Protein AF-A0A2H3BFW3-F1 (afdb_monomer)

Secondary structure (DSSP, 8-state):
----HHIIIII--S-HHHHHHHHHHHHHHHHH-GGGHHHHHSS--HHHHHHHHHT-GGGHHHHHHHHHHHHHHHHTS------

Structure (mmCIF, N/CA/C/O backbone):
data_AF-A0A2H3BFW3-F1
#
_entry.id   AF-A0A2H3BFW3-F1
#
loop_
_atom_site.group_PDB
_atom_site.id
_atom_site.type_symbol
_atom_site.label_atom_id
_atom_site.label_alt_id
_atom_site.label_comp_id
_atom_site.label_asym_id
_atom_site.label_entity_id
_atom_site.label_seq_id
_atom_site.pdbx_PDB_ins_code
_atom_site.Cartn_x
_atom_site.Cartn_y
_atom_site.Cartn_z
_atom_site.occupancy
_atom_site.B_iso_or_equiv
_atom_site.auth_seq_id
_atom_site.auth_comp_id
_atom_site.auth_asym_id
_atom_site.auth_atom_id
_atom_site.pdbx_PDB_model_num
ATOM 1 N N . MET A 1 1 ? 16.756 8.345 -9.857 1.00 51.44 1 MET A N 1
ATOM 2 C CA . MET A 1 1 ? 16.396 7.830 -8.521 1.00 51.44 1 MET A CA 1
ATOM 3 C C . MET A 1 1 ? 16.236 6.333 -8.678 1.00 51.44 1 MET A C 1
ATOM 5 O O . MET A 1 1 ? 15.568 5.940 -9.623 1.00 51.44 1 MET A O 1
ATOM 9 N N . VAL A 1 2 ? 16.907 5.522 -7.864 1.00 54.75 2 VAL A N 1
ATOM 10 C CA . VAL A 1 2 ? 16.624 4.080 -7.825 1.00 54.75 2 VAL A CA 1
ATOM 11 C C . VAL A 1 2 ? 15.272 3.942 -7.128 1.00 54.75 2 VAL A C 1
ATOM 13 O O . VAL A 1 2 ? 15.116 4.492 -6.041 1.00 54.75 2 VAL A O 1
ATOM 16 N N . GLU A 1 3 ? 14.284 3.318 -7.770 1.00 59.88 3 GLU A N 1
ATOM 17 C CA . GLU A 1 3 ? 13.047 2.947 -7.076 1.00 59.88 3 GLU A CA 1
ATOM 18 C C . GLU A 1 3 ? 13.396 1.817 -6.106 1.00 59.88 3 GLU A C 1
ATOM 20 O O . GLU A 1 3 ? 13.720 0.710 -6.531 1.00 59.88 3 GLU A O 1
ATOM 25 N N . ASP A 1 4 ? 13.408 2.117 -4.809 1.00 72.00 4 ASP A N 1
ATOM 26 C CA . ASP A 1 4 ? 13.452 1.088 -3.777 1.00 72.00 4 ASP A CA 1
ATOM 27 C C . ASP A 1 4 ? 12.044 0.524 -3.530 1.00 72.00 4 ASP A C 1
ATOM 29 O O . ASP A 1 4 ? 11.034 1.100 -3.942 1.00 72.00 4 ASP A O 1
ATOM 33 N N . GLU A 1 5 ? 11.962 -0.638 -2.883 1.00 71.38 5 GLU A N 1
ATOM 34 C CA . GLU A 1 5 ? 10.695 -1.345 -2.649 1.00 71.38 5 GLU A CA 1
ATOM 35 C C . GLU A 1 5 ? 9.641 -0.465 -1.932 1.00 71.38 5 GLU A C 1
ATOM 37 O O . GLU A 1 5 ? 8.480 -0.477 -2.349 1.00 71.38 5 GLU A O 1
ATOM 42 N N . PRO A 1 6 ? 9.990 0.368 -0.924 1.00 78.69 6 PRO A N 1
ATOM 43 C CA . PRO A 1 6 ? 9.046 1.311 -0.322 1.00 78.69 6 PRO A CA 1
ATOM 44 C C . PRO A 1 6 ? 8.554 2.389 -1.295 1.00 78.69 6 PRO A C 1
ATOM 46 O O . PRO A 1 6 ? 7.358 2.695 -1.288 1.00 78.69 6 PRO A O 1
ATOM 49 N N . HIS A 1 7 ? 9.421 2.943 -2.155 1.00 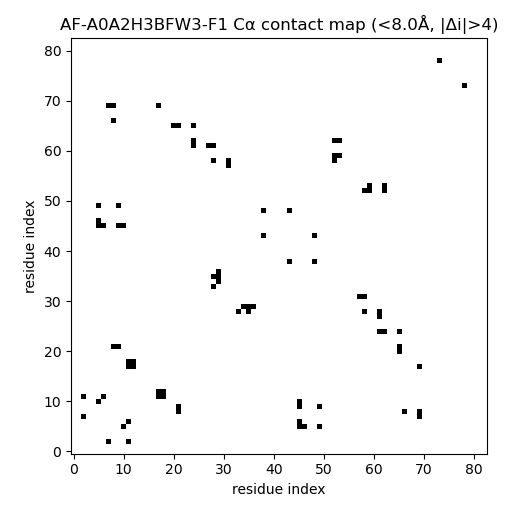78.50 7 HIS A N 1
ATOM 50 C CA . HIS A 1 7 ? 8.975 3.860 -3.208 1.00 78.50 7 HIS A CA 1
ATOM 51 C C . HIS A 1 7 ? 8.041 3.166 -4.188 1.00 78.50 7 HIS A C 1
ATOM 53 O O . HIS A 1 7 ? 6.984 3.715 -4.489 1.00 78.50 7 HIS A O 1
ATOM 59 N N . ALA A 1 8 ? 8.395 1.972 -4.660 1.00 76.38 8 ALA A N 1
ATOM 60 C CA . ALA A 1 8 ? 7.584 1.194 -5.591 1.00 76.38 8 ALA A CA 1
ATOM 61 C C . ALA A 1 8 ? 6.164 0.949 -5.049 1.00 76.38 8 ALA A C 1
ATOM 63 O O . ALA A 1 8 ? 5.174 1.111 -5.767 1.00 76.38 8 ALA A O 1
ATOM 64 N N . LEU A 1 9 ? 6.061 0.613 -3.761 1.00 80.56 9 LEU A N 1
ATOM 65 C CA . LEU A 1 9 ? 4.797 0.286 -3.103 1.00 80.56 9 LEU A CA 1
ATOM 66 C C . LEU A 1 9 ? 3.973 1.522 -2.722 1.00 80.56 9 LEU A C 1
ATOM 68 O O . LEU A 1 9 ? 2.761 1.547 -2.938 1.00 80.56 9 LEU A O 1
ATOM 72 N N . LEU A 1 10 ? 4.599 2.538 -2.127 1.00 83.12 10 LEU A N 1
ATOM 73 C CA . LEU A 1 10 ? 3.869 3.615 -1.448 1.00 83.12 10 LEU A CA 1
ATOM 74 C C . LEU A 1 10 ? 3.919 4.950 -2.186 1.00 83.12 10 LEU A C 1
ATOM 76 O O . LEU A 1 10 ? 2.981 5.741 -2.069 1.00 83.12 10 LEU A O 1
ATOM 80 N N . GLU A 1 11 ? 4.944 5.209 -2.997 1.00 80.31 11 GLU A N 1
ATOM 81 C CA . GLU A 1 11 ? 5.100 6.504 -3.663 1.00 80.31 11 GLU A CA 1
ATOM 82 C C . GLU A 1 11 ? 4.908 6.466 -5.184 1.00 80.31 11 GLU A C 1
ATOM 84 O O . GLU A 1 11 ? 4.343 7.429 -5.714 1.00 80.31 11 GLU A O 1
ATOM 89 N N . CYS A 1 12 ? 5.307 5.386 -5.863 1.00 72.69 12 CYS A N 1
ATOM 90 C CA . CYS A 1 12 ? 5.558 5.337 -7.303 1.00 72.69 12 CYS A CA 1
ATOM 91 C C . CYS A 1 12 ? 4.510 6.105 -8.122 1.00 72.69 12 CYS A C 1
ATOM 93 O O . CYS A 1 12 ? 3.324 5.763 -8.166 1.00 72.69 12 CYS A O 1
ATOM 95 N N . ARG A 1 13 ? 4.975 7.184 -8.766 1.00 69.12 13 ARG A N 1
ATOM 96 C CA . ARG A 1 13 ? 4.176 8.057 -9.645 1.00 69.12 13 ARG A CA 1
ATOM 97 C C . ARG A 1 13 ? 4.555 7.917 -11.116 1.00 69.12 13 ARG A C 1
ATOM 99 O O . ARG A 1 13 ? 3.882 8.489 -11.962 1.00 69.12 13 ARG A O 1
ATOM 106 N N . ALA A 1 14 ? 5.627 7.183 -11.415 1.00 68.44 14 ALA A N 1
ATOM 107 C CA . ALA A 1 14 ? 6.147 7.021 -12.770 1.00 68.44 14 ALA A CA 1
ATOM 108 C C . ALA A 1 14 ? 5.271 6.103 -13.643 1.00 68.44 14 ALA A C 1
ATOM 110 O O . ALA A 1 14 ? 5.405 6.103 -14.864 1.00 68.44 14 ALA A O 1
ATOM 111 N N . ASN A 1 15 ? 4.361 5.339 -13.030 1.00 76.12 15 ASN A N 1
ATOM 112 C CA . ASN A 1 15 ? 3.443 4.435 -13.711 1.00 76.12 15 ASN A CA 1
ATOM 113 C C . ASN A 1 15 ? 1.987 4.730 -13.304 1.00 76.12 15 ASN A C 1
ATOM 115 O O . ASN A 1 15 ? 1.613 4.630 -12.129 1.00 76.12 15 ASN A O 1
ATOM 119 N N . ASP A 1 16 ? 1.144 5.063 -14.284 1.00 79.31 16 ASP A N 1
ATOM 120 C CA . ASP A 1 16 ? -0.276 5.384 -14.071 1.00 79.31 16 ASP A CA 1
ATOM 121 C C . ASP A 1 16 ? -1.082 4.198 -13.518 1.00 79.31 16 ASP A C 1
ATOM 123 O O . ASP A 1 16 ? -2.012 4.377 -12.721 1.00 79.31 16 ASP A O 1
ATOM 127 N N . GLY A 1 17 ? -0.714 2.975 -13.912 1.00 80.50 17 GLY A N 1
ATOM 128 C CA . GLY A 1 17 ? -1.301 1.738 -13.405 1.00 80.50 17 GLY A CA 1
ATOM 129 C C . GLY A 1 17 ? -1.021 1.549 -11.915 1.00 80.50 17 GLY A C 1
ATOM 130 O O . GLY A 1 17 ? -1.958 1.316 -11.144 1.00 80.50 17 GLY A O 1
ATOM 131 N N . LEU A 1 18 ? 0.235 1.738 -11.496 1.00 80.00 18 LEU A N 1
ATOM 132 C CA . LEU A 1 18 ? 0.640 1.698 -10.083 1.00 80.00 18 LEU A CA 1
ATOM 133 C C . LEU A 1 18 ? -0.053 2.807 -9.283 1.00 80.00 18 LEU A C 1
ATOM 135 O O . LEU A 1 18 ? -0.651 2.546 -8.238 1.00 80.00 18 LEU A O 1
ATOM 139 N N . SER A 1 19 ? -0.100 4.023 -9.831 1.00 83.19 19 SER A N 1
ATOM 140 C CA . SER A 1 19 ? -0.780 5.161 -9.203 1.00 83.19 19 SER A CA 1
ATOM 141 C C . SER A 1 19 ? -2.274 4.905 -8.966 1.00 83.19 19 SER A C 1
ATOM 143 O O . SER A 1 19 ? -2.813 5.276 -7.917 1.00 83.19 19 SER A O 1
ATOM 145 N N . ARG A 1 20 ? -2.969 4.265 -9.920 1.00 86.44 20 ARG A N 1
ATOM 146 C CA . ARG A 1 20 ? -4.386 3.895 -9.772 1.00 86.44 20 ARG A CA 1
ATOM 147 C C . ARG A 1 20 ? -4.575 2.788 -8.736 1.00 86.44 20 ARG A C 1
ATOM 149 O O . ARG A 1 20 ? -5.447 2.935 -7.882 1.00 86.44 20 ARG A O 1
ATOM 156 N N . ARG A 1 21 ? -3.766 1.725 -8.781 1.00 86.94 21 ARG A N 1
ATOM 157 C CA . ARG A 1 21 ? -3.842 0.619 -7.810 1.00 86.94 21 ARG A CA 1
ATOM 158 C C . ARG A 1 21 ? -3.588 1.097 -6.388 1.00 86.94 21 ARG A C 1
ATOM 160 O O . ARG A 1 21 ? -4.365 0.759 -5.504 1.00 86.94 21 ARG A O 1
ATOM 167 N N . ARG A 1 22 ? -2.582 1.950 -6.182 1.00 88.75 22 ARG A N 1
ATOM 168 C CA . ARG A 1 22 ? -2.307 2.555 -4.874 1.00 88.75 22 ARG A CA 1
ATOM 169 C C . ARG A 1 22 ? -3.502 3.349 -4.353 1.00 88.75 22 ARG A C 1
ATOM 171 O O . ARG A 1 22 ? -3.857 3.204 -3.192 1.00 88.7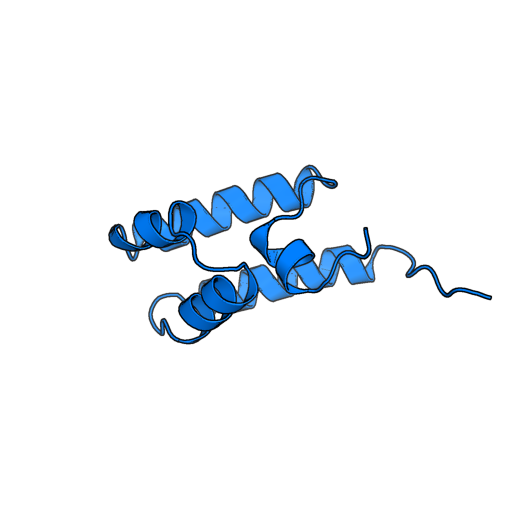5 22 ARG A O 1
ATOM 178 N N . ARG A 1 23 ? -4.151 4.168 -5.193 1.00 89.00 23 ARG A N 1
ATOM 179 C CA . ARG A 1 23 ? -5.368 4.889 -4.775 1.00 89.00 23 ARG A CA 1
ATOM 180 C C . ARG A 1 23 ? -6.469 3.940 -4.313 1.00 89.00 23 ARG A C 1
ATOM 182 O O . ARG A 1 23 ? -7.065 4.211 -3.281 1.00 89.00 23 ARG A O 1
ATOM 189 N N . HIS A 1 24 ? -6.720 2.859 -5.053 1.00 91.25 24 HIS A N 1
ATOM 190 C CA . HIS A 1 24 ? -7.718 1.867 -4.647 1.00 91.25 24 HIS A CA 1
ATOM 191 C C . HIS A 1 24 ? -7.322 1.185 -3.335 1.00 91.25 24 HIS A C 1
ATOM 193 O O . HIS A 1 24 ? -8.137 1.122 -2.429 1.00 91.25 24 HIS A O 1
ATOM 199 N N . PHE A 1 25 ? -6.058 0.776 -3.191 1.00 92.06 25 PHE A N 1
ATOM 200 C CA . PH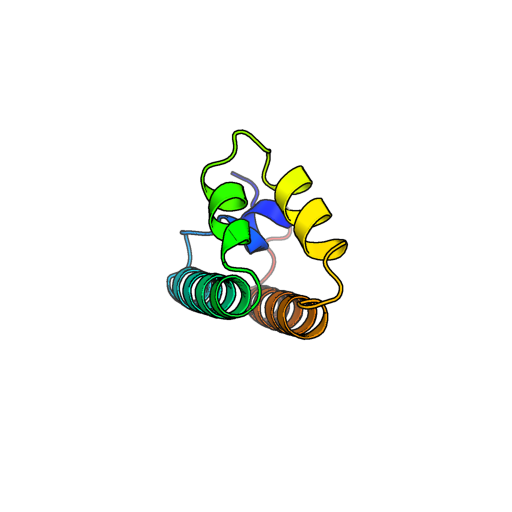E A 1 25 ? -5.558 0.199 -1.944 1.00 92.06 25 PHE A CA 1
ATOM 201 C C . PHE A 1 25 ? -5.766 1.143 -0.753 1.00 92.06 25 PHE A C 1
ATOM 203 O O . PHE A 1 25 ? -6.317 0.719 0.255 1.00 92.06 25 PHE A O 1
ATOM 210 N N . ILE A 1 26 ? -5.406 2.427 -0.888 1.00 91.25 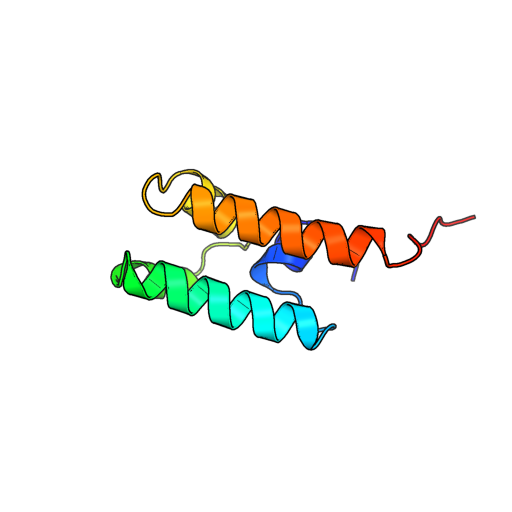26 ILE A N 1
ATOM 211 C CA . ILE A 1 26 ? -5.624 3.446 0.151 1.00 91.25 26 ILE A CA 1
ATOM 212 C C . ILE A 1 26 ? -7.116 3.586 0.478 1.00 91.25 26 ILE A C 1
ATOM 214 O O . ILE A 1 26 ? -7.480 3.609 1.649 1.00 91.25 26 ILE A O 1
ATOM 218 N N . GLN A 1 27 ? -7.987 3.648 -0.533 1.00 92.62 27 GLN A N 1
ATOM 219 C CA . GLN A 1 27 ? -9.437 3.719 -0.326 1.00 92.62 27 GLN A CA 1
ATOM 220 C C . GLN A 1 27 ? -9.969 2.498 0.434 1.00 92.62 27 GLN A C 1
ATOM 222 O O . GLN A 1 27 ? -10.738 2.667 1.380 1.00 92.62 27 GLN A O 1
ATOM 227 N N . ASP A 1 28 ? -9.528 1.296 0.060 1.00 94.19 28 ASP A N 1
ATOM 228 C CA . ASP A 1 28 ? -9.952 0.044 0.685 1.00 94.19 28 ASP A CA 1
ATOM 229 C C . ASP A 1 28 ? -9.528 -0.013 2.161 1.00 94.19 28 ASP A C 1
ATOM 231 O O . ASP A 1 28 ? -10.341 -0.337 3.027 1.00 94.19 28 ASP A O 1
ATOM 235 N N . ILE A 1 29 ? -8.282 0.356 2.484 1.00 94.19 29 ILE A N 1
ATOM 236 C CA . ILE A 1 29 ? -7.808 0.332 3.878 1.00 94.19 29 ILE A CA 1
ATOM 237 C C . ILE A 1 29 ? -8.390 1.473 4.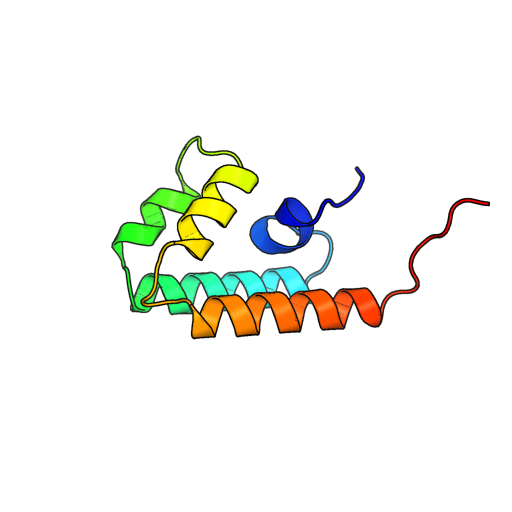716 1.00 94.19 29 ILE A C 1
ATOM 239 O O . ILE A 1 29 ? -8.682 1.256 5.889 1.00 94.19 29 ILE A O 1
ATOM 243 N N . THR A 1 30 ? -8.640 2.649 4.132 1.00 92.75 30 THR A N 1
ATOM 244 C CA . THR A 1 30 ? -9.342 3.750 4.813 1.00 92.75 30 THR A CA 1
ATOM 245 C C . THR A 1 30 ? -10.803 3.402 5.102 1.00 92.75 30 THR A C 1
ATOM 247 O O . THR A 1 30 ? -11.338 3.835 6.118 1.00 92.75 30 THR A O 1
ATOM 250 N N . ALA A 1 31 ? -11.455 2.588 4.267 1.00 93.56 31 ALA A N 1
ATOM 251 C CA . ALA A 1 31 ? -12.811 2.115 4.547 1.00 93.56 31 ALA A CA 1
ATOM 252 C C . ALA A 1 31 ? -12.877 1.167 5.762 1.00 93.56 31 ALA A C 1
ATOM 254 O O . ALA A 1 31 ? -13.913 1.094 6.421 1.00 93.56 31 ALA A O 1
ATOM 255 N N . ILE A 1 32 ? -11.788 0.450 6.062 1.00 93.31 32 ILE A N 1
ATOM 256 C CA . ILE A 1 32 ? -11.691 -0.462 7.214 1.00 93.31 32 ILE A CA 1
ATOM 257 C C . ILE A 1 32 ? -11.200 0.279 8.462 1.00 93.31 32 ILE A C 1
ATOM 259 O O . ILE A 1 32 ? -11.690 0.022 9.560 1.00 93.31 32 ILE A O 1
ATOM 263 N N . ILE A 1 33 ? -10.226 1.176 8.296 1.00 92.50 33 ILE A N 1
ATOM 264 C CA . ILE A 1 33 ? -9.579 1.928 9.376 1.00 92.50 33 ILE A CA 1
ATOM 265 C C . ILE A 1 33 ? -9.523 3.399 8.957 1.00 92.50 33 ILE A C 1
ATOM 267 O O . ILE A 1 33 ? -8.532 3.826 8.361 1.00 92.50 33 ILE A O 1
ATOM 271 N N . PRO A 1 34 ? -10.573 4.191 9.224 1.00 90.69 34 PRO A N 1
ATOM 272 C CA . PRO A 1 34 ? -10.615 5.598 8.833 1.00 90.69 34 PRO A CA 1
ATOM 273 C C . PRO A 1 34 ? -9.430 6.410 9.363 1.00 90.69 34 PRO A C 1
ATOM 275 O O . PRO A 1 34 ? -8.905 7.256 8.649 1.00 90.69 34 PRO A O 1
ATOM 278 N N . GLU A 1 35 ? -8.948 6.098 10.566 1.00 89.88 35 GLU A N 1
ATOM 279 C CA . GLU A 1 35 ? -7.822 6.766 11.230 1.00 89.88 35 GLU A CA 1
ATOM 280 C C . GLU A 1 35 ? -6.493 6.585 10.479 1.00 89.88 35 GLU A C 1
ATOM 282 O O . GLU A 1 35 ? -5.543 7.339 10.685 1.00 89.88 35 GLU A O 1
ATOM 287 N N . ILE A 1 36 ? -6.412 5.618 9.558 1.00 89.38 36 ILE A N 1
ATOM 288 C CA . ILE A 1 36 ? -5.215 5.400 8.742 1.00 89.38 36 ILE A CA 1
ATOM 289 C C . ILE A 1 36 ? -4.930 6.571 7.799 1.00 89.38 36 ILE A C 1
ATOM 291 O O . ILE A 1 36 ? -3.826 6.667 7.271 1.00 89.38 36 ILE A O 1
ATOM 295 N N . THR A 1 37 ? -5.888 7.481 7.582 1.00 87.75 37 THR A N 1
ATOM 296 C CA . THR A 1 37 ? -5.654 8.689 6.779 1.00 87.75 37 THR A CA 1
ATOM 297 C C . THR A 1 37 ? -4.545 9.569 7.341 1.00 87.75 37 THR A C 1
ATOM 299 O O . THR A 1 37 ? -3.832 10.218 6.571 1.00 87.75 37 THR A O 1
ATOM 302 N N . ASP A 1 38 ? -4.363 9.552 8.662 1.00 89.44 38 ASP A N 1
ATOM 303 C CA . ASP A 1 38 ? -3.337 10.341 9.342 1.00 89.44 38 ASP A CA 1
ATOM 304 C C . ASP A 1 38 ? -1.931 9.838 8.998 1.00 89.44 38 ASP A C 1
ATOM 306 O O . ASP A 1 38 ? -0.986 10.626 8.945 1.00 89.44 38 ASP A O 1
ATOM 310 N N . LEU A 1 39 ? -1.796 8.548 8.662 1.00 88.88 39 LEU A N 1
ATOM 311 C CA . LEU A 1 39 ? -0.539 7.950 8.212 1.00 88.88 39 LEU A CA 1
ATOM 312 C C . LEU A 1 39 ? 0.006 8.650 6.962 1.00 88.88 39 LEU A C 1
ATOM 314 O O . LEU A 1 39 ? 1.208 8.876 6.865 1.00 88.88 39 LEU A O 1
ATOM 318 N N . TRP A 1 40 ? -0.870 9.034 6.028 1.00 84.38 40 TRP A N 1
ATOM 319 C CA . TRP A 1 40 ? -0.471 9.649 4.754 1.00 84.38 40 TRP A CA 1
ATOM 320 C C . TRP A 1 40 ? -0.050 11.108 4.888 1.00 84.38 40 TRP A C 1
ATOM 322 O O . TRP A 1 40 ? 0.643 11.629 4.017 1.00 84.38 40 TRP A O 1
ATOM 332 N N . SER A 1 41 ? -0.488 11.768 5.960 1.00 84.56 41 SER A N 1
ATOM 333 C CA . SER A 1 41 ? -0.115 13.151 6.280 1.00 84.56 41 SER A CA 1
ATOM 334 C C . SER A 1 41 ? 0.978 13.223 7.352 1.00 84.56 41 SER A C 1
ATOM 336 O O . SER A 1 41 ? 1.422 14.312 7.714 1.00 84.56 41 SER A O 1
ATOM 338 N N . SER A 1 42 ? 1.397 12.069 7.876 1.00 86.88 42 SER A N 1
ATOM 339 C CA . SER A 1 42 ? 2.410 11.947 8.916 1.00 86.88 42 SER A CA 1
ATOM 340 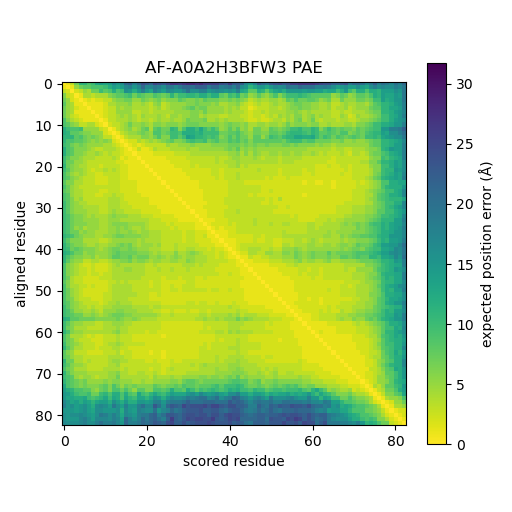C C . SER A 1 42 ? 3.806 12.299 8.385 1.00 86.88 42 SER A C 1
ATOM 342 O O . SER A 1 42 ? 4.120 11.993 7.234 1.00 86.88 42 SER A O 1
ATOM 344 N N . PRO A 1 43 ? 4.700 12.860 9.225 1.00 89.62 43 PRO A N 1
ATOM 345 C CA . PRO A 1 43 ? 6.115 13.018 8.889 1.00 89.62 43 PRO A CA 1
ATOM 346 C C . PRO A 1 43 ? 6.895 11.688 8.820 1.00 89.62 43 PRO A C 1
ATOM 348 O O . PRO A 1 43 ? 8.104 11.716 8.599 1.00 89.62 43 PRO A O 1
ATOM 351 N N . CYS A 1 44 ? 6.245 10.535 9.030 1.00 89.44 44 CYS A N 1
ATOM 352 C CA . CYS A 1 44 ? 6.865 9.216 8.895 1.00 89.44 44 CYS A CA 1
ATOM 353 C C . CYS A 1 44 ? 7.435 8.992 7.488 1.00 89.44 44 CYS A C 1
ATOM 355 O O . CYS A 1 44 ? 6.776 9.257 6.480 1.00 89.44 44 CYS A O 1
ATOM 357 N N . SER A 1 45 ? 8.629 8.409 7.425 1.00 90.56 45 SER A N 1
ATOM 358 C CA . SER A 1 45 ? 9.236 7.917 6.188 1.00 90.56 45 SER A CA 1
ATOM 359 C C . SER A 1 45 ? 8.419 6.782 5.557 1.00 90.56 45 SER A C 1
ATOM 361 O O . SER A 1 45 ? 7.659 6.091 6.237 1.00 90.56 45 SER A O 1
ATOM 363 N N . LEU A 1 46 ? 8.616 6.525 4.258 1.00 88.50 46 LEU A N 1
ATOM 364 C CA . LEU A 1 46 ? 7.935 5.430 3.549 1.00 88.50 46 LEU A CA 1
ATOM 365 C C . LEU A 1 46 ? 8.188 4.060 4.198 1.00 88.50 46 LEU A C 1
ATOM 367 O O . LEU A 1 46 ? 7.288 3.227 4.256 1.00 88.50 46 LEU A O 1
ATOM 371 N N . ILE A 1 47 ? 9.392 3.830 4.730 1.00 89.50 47 ILE A N 1
ATOM 372 C CA . ILE A 1 47 ? 9.729 2.588 5.440 1.00 89.50 47 ILE A CA 1
ATOM 373 C C . ILE A 1 47 ? 8.909 2.459 6.726 1.00 89.50 47 ILE A C 1
ATOM 375 O O . ILE A 1 47 ? 8.341 1.401 6.988 1.00 89.50 47 ILE A O 1
ATOM 379 N N . GLU A 1 48 ? 8.806 3.530 7.515 1.00 91.44 48 GLU A N 1
ATOM 380 C CA . GLU A 1 48 ? 8.008 3.529 8.746 1.00 91.44 48 GLU A CA 1
ATOM 381 C C . GLU A 1 48 ? 6.519 3.333 8.449 1.00 91.44 48 GLU A C 1
ATOM 383 O O . GLU A 1 48 ? 5.846 2.578 9.152 1.00 91.44 48 GLU A O 1
ATOM 388 N N . GLN A 1 49 ? 6.016 3.948 7.376 1.00 91.44 49 GLN A N 1
ATOM 389 C CA . GLN A 1 49 ? 4.644 3.740 6.915 1.00 91.44 49 GLN A CA 1
ATOM 390 C C . GLN A 1 49 ? 4.408 2.282 6.497 1.00 91.44 49 GLN A 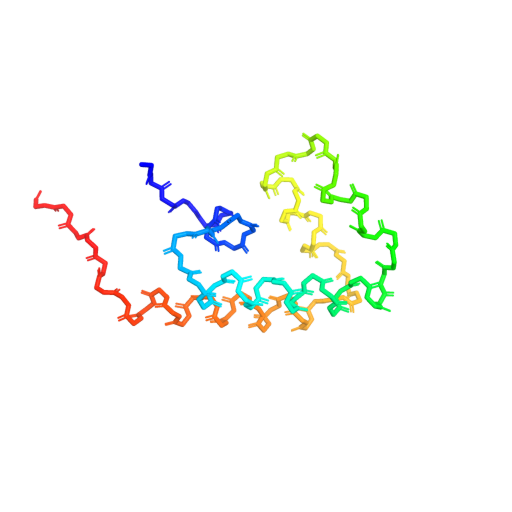C 1
ATOM 392 O O . GLN A 1 49 ? 3.417 1.679 6.907 1.00 91.44 49 GLN A O 1
ATOM 397 N N . LEU A 1 50 ? 5.334 1.673 5.749 1.00 89.94 50 LEU A N 1
ATOM 398 C CA . LEU A 1 50 ? 5.237 0.265 5.361 1.00 89.94 50 LEU A CA 1
ATOM 399 C C . LEU A 1 50 ? 5.259 -0.664 6.583 1.00 89.94 50 LEU A C 1
ATOM 401 O O . LEU A 1 50 ? 4.445 -1.581 6.680 1.00 89.94 50 LEU A O 1
ATOM 405 N N . TRP A 1 51 ? 6.150 -0.411 7.543 1.00 90.62 51 TRP A N 1
ATOM 406 C CA . TRP A 1 51 ? 6.202 -1.162 8.799 1.00 90.62 51 TRP A CA 1
ATOM 407 C C . TRP A 1 51 ? 4.929 -1.029 9.624 1.00 90.62 51 TRP A C 1
ATOM 409 O O . TRP A 1 51 ? 4.510 -2.008 10.244 1.00 90.62 51 TRP A O 1
ATOM 419 N N . PHE A 1 52 ? 4.313 0.152 9.636 1.00 91.19 52 PHE A N 1
ATOM 420 C CA . PHE A 1 52 ? 3.014 0.336 10.264 1.00 91.19 52 PHE A CA 1
ATOM 421 C C . PHE A 1 52 ? 1.965 -0.552 9.590 1.00 91.19 52 PHE A C 1
ATOM 423 O O . PHE A 1 52 ? 1.341 -1.360 10.272 1.00 91.19 52 PHE A O 1
ATOM 430 N N . LEU A 1 53 ? 1.831 -0.482 8.260 1.00 91.88 53 LEU A N 1
ATOM 431 C CA . LEU A 1 53 ? 0.856 -1.280 7.503 1.00 91.88 53 LEU A CA 1
ATOM 432 C C . LEU A 1 53 ? 1.029 -2.788 7.732 1.00 91.88 53 LEU A C 1
ATOM 434 O O . LEU A 1 53 ? 0.043 -3.489 7.943 1.00 91.88 53 LEU A O 1
ATOM 438 N N . LEU A 1 54 ? 2.274 -3.275 7.767 1.00 91.12 54 LEU A N 1
ATOM 439 C CA . LEU A 1 54 ? 2.597 -4.686 8.023 1.00 91.12 54 LEU A CA 1
ATOM 440 C C . LEU A 1 54 ? 2.166 -5.180 9.414 1.00 91.12 54 LEU A C 1
ATOM 442 O O . LEU A 1 54 ? 2.048 -6.385 9.621 1.00 91.12 54 LEU A O 1
ATOM 446 N N . ARG A 1 55 ? 1.946 -4.280 10.379 1.00 91.75 55 ARG A N 1
ATOM 447 C CA . ARG A 1 55 ? 1.519 -4.628 11.746 1.00 91.75 55 ARG A CA 1
ATOM 448 C C . ARG A 1 55 ? 0.006 -4.576 11.943 1.00 91.75 55 ARG A C 1
ATOM 450 O O . ARG A 1 55 ? -0.477 -4.967 13.005 1.00 91.75 55 ARG A O 1
ATOM 457 N N . VAL A 1 56 ? -0.746 -4.094 10.957 1.00 92.06 56 VAL A N 1
ATOM 458 C CA . VAL A 1 56 ? -2.198 -3.948 11.055 1.00 92.06 56 VAL A CA 1
ATOM 459 C C . VAL A 1 56 ? -2.879 -5.215 10.533 1.00 92.06 56 VAL A C 1
ATOM 461 O O . VAL A 1 56 ? -3.099 -5.384 9.336 1.00 92.06 56 VAL A O 1
ATOM 464 N N . SER A 1 57 ? -3.271 -6.099 11.451 1.00 91.81 57 SER A N 1
ATOM 465 C CA . SER A 1 57 ? -3.883 -7.399 11.129 1.00 91.81 57 SER A CA 1
ATOM 466 C C . SER A 1 57 ? -5.167 -7.292 10.298 1.00 91.81 57 SER A C 1
ATOM 468 O O . SER A 1 57 ? -5.427 -8.126 9.437 1.00 91.81 57 SER A O 1
ATOM 470 N N . ASN A 1 58 ? -5.965 -6.241 10.501 1.00 91.69 58 ASN A N 1
ATOM 471 C CA . ASN A 1 58 ? -7.257 -6.074 9.823 1.00 91.69 58 ASN A CA 1
ATOM 472 C C . ASN A 1 58 ? -7.137 -5.829 8.308 1.00 91.69 58 ASN A C 1
ATOM 474 O O . ASN A 1 58 ? -8.124 -5.984 7.592 1.00 91.69 58 ASN A O 1
ATOM 478 N N . ILE A 1 59 ? -5.954 -5.440 7.821 1.00 93.62 59 ILE A N 1
ATOM 479 C CA . ILE A 1 59 ? -5.705 -5.155 6.400 1.00 93.62 59 ILE A CA 1
ATOM 480 C C . ILE A 1 59 ? -4.690 -6.117 5.775 1.00 93.62 59 ILE A C 1
ATOM 482 O O . ILE A 1 59 ? -4.337 -5.939 4.612 1.00 93.62 59 ILE A O 1
ATOM 486 N N . GLU A 1 60 ? -4.232 -7.137 6.508 1.00 93.62 60 GLU A N 1
ATOM 487 C CA . GLU A 1 60 ? -3.149 -8.035 6.085 1.00 93.62 60 GLU A CA 1
ATOM 488 C C . GLU A 1 60 ? -3.410 -8.648 4.701 1.00 93.62 60 GLU A C 1
ATOM 490 O O . GLU A 1 60 ? -2.561 -8.577 3.814 1.00 93.62 60 GLU A O 1
ATOM 495 N N . GLY A 1 61 ? -4.620 -9.169 4.470 1.00 92.88 61 GLY A N 1
ATOM 496 C CA . GLY A 1 61 ? -4.993 -9.751 3.178 1.00 92.88 61 GLY A CA 1
ATOM 497 C C . GLY A 1 61 ? -5.013 -8.736 2.027 1.00 92.88 61 GLY A C 1
ATOM 498 O O . GLY A 1 61 ? -4.608 -9.061 0.910 1.00 92.88 61 GLY A O 1
ATOM 499 N N . LEU A 1 62 ? -5.442 -7.496 2.291 1.00 93.56 62 LEU A N 1
ATOM 500 C CA . LEU A 1 62 ? -5.420 -6.418 1.296 1.00 93.56 62 LEU A CA 1
ATOM 501 C C . LEU A 1 62 ? -3.989 -5.988 0.982 1.00 93.56 62 LEU A C 1
ATOM 503 O O . LEU A 1 62 ? -3.651 -5.808 -0.187 1.00 93.56 62 LEU A O 1
ATOM 507 N N . LEU A 1 63 ? -3.146 -5.871 2.009 1.00 92.38 63 LEU A N 1
ATOM 508 C CA . LEU A 1 63 ? -1.739 -5.520 1.866 1.00 92.38 63 LEU A CA 1
ATOM 509 C C . LEU A 1 63 ? -0.979 -6.596 1.081 1.00 92.38 63 LEU A C 1
ATOM 511 O O . LEU A 1 63 ? -0.256 -6.265 0.145 1.00 92.38 63 LEU A O 1
ATOM 515 N N . ALA A 1 64 ? -1.190 -7.875 1.396 1.00 91.81 64 ALA A N 1
ATOM 516 C CA . ALA A 1 64 ? -0.569 -8.986 0.678 1.00 91.81 64 ALA A CA 1
ATOM 517 C C . ALA A 1 64 ? -0.968 -9.000 -0.806 1.00 91.81 64 ALA A C 1
ATOM 519 O O . ALA A 1 64 ? -0.107 -9.115 -1.681 1.00 91.81 64 ALA A O 1
ATOM 520 N N . LYS A 1 65 ? -2.263 -8.819 -1.102 1.00 91.38 65 LYS A N 1
ATOM 521 C CA . LYS A 1 65 ? -2.758 -8.717 -2.481 1.00 91.38 65 LYS A CA 1
ATOM 522 C C . LYS A 1 65 ? -2.152 -7.518 -3.212 1.00 91.38 65 LYS A C 1
ATOM 524 O O . LYS A 1 65 ? -1.738 -7.653 -4.359 1.00 91.38 65 LYS A O 1
ATOM 529 N N . PHE A 1 66 ? -2.080 -6.365 -2.551 1.00 91.25 66 PHE A N 1
ATOM 530 C CA . PHE A 1 66 ? -1.489 -5.161 -3.122 1.00 91.25 66 PHE A CA 1
ATOM 531 C C . PHE A 1 66 ? -0.007 -5.364 -3.455 1.00 91.25 66 PHE A C 1
ATOM 533 O O . PHE A 1 66 ? 0.388 -5.129 -4.592 1.00 91.25 66 PHE A O 1
ATOM 540 N N . ILE A 1 67 ? 0.794 -5.876 -2.515 1.00 88.06 67 ILE A N 1
ATOM 541 C CA . ILE A 1 67 ? 2.218 -6.166 -2.741 1.00 88.06 67 ILE A CA 1
ATOM 542 C C . ILE A 1 67 ? 2.392 -7.139 -3.913 1.00 88.06 67 ILE A C 1
ATOM 544 O O . ILE A 1 67 ? 3.196 -6.879 -4.805 1.00 88.06 67 ILE A O 1
ATOM 548 N N . HIS A 1 68 ? 1.608 -8.220 -3.951 1.00 87.25 68 HIS A N 1
ATOM 549 C CA . HIS A 1 68 ? 1.648 -9.184 -5.050 1.00 87.25 68 HIS A CA 1
ATOM 550 C C . HIS A 1 68 ? 1.349 -8.528 -6.408 1.00 87.25 68 HIS A C 1
ATOM 552 O O . HIS A 1 68 ? 2.077 -8.750 -7.375 1.00 87.25 68 HIS A O 1
ATOM 558 N N . ASP A 1 69 ? 0.310 -7.693 -6.485 1.00 85.19 69 ASP A N 1
ATOM 559 C CA . ASP A 1 69 ? -0.063 -6.984 -7.713 1.00 85.19 69 ASP A CA 1
ATOM 560 C C . ASP A 1 69 ? 1.036 -6.025 -8.198 1.00 85.19 69 ASP A C 1
ATOM 562 O O . ASP A 1 69 ? 1.249 -5.895 -9.404 1.00 85.19 69 ASP A O 1
ATOM 566 N N . ILE A 1 70 ? 1.729 -5.349 -7.277 1.00 82.75 70 ILE A N 1
ATOM 567 C CA . ILE A 1 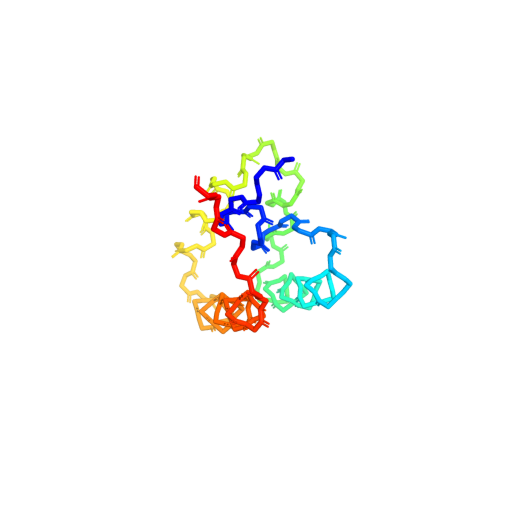70 ? 2.841 -4.451 -7.610 1.00 82.75 70 ILE A CA 1
ATOM 568 C C . ILE A 1 70 ? 4.040 -5.264 -8.112 1.00 82.75 70 ILE A C 1
ATOM 570 O O . ILE A 1 70 ? 4.571 -4.969 -9.181 1.00 82.75 70 ILE A O 1
ATOM 574 N N . LEU A 1 71 ? 4.429 -6.323 -7.397 1.00 79.44 71 LEU A N 1
ATOM 575 C CA . LEU A 1 71 ? 5.541 -7.195 -7.791 1.00 79.44 71 LEU A CA 1
ATOM 576 C C . LEU A 1 71 ? 5.306 -7.871 -9.146 1.00 79.44 71 LEU A C 1
ATOM 578 O O . LEU A 1 71 ? 6.244 -8.002 -9.928 1.00 79.44 71 LEU A O 1
ATOM 582 N N . ALA A 1 72 ? 4.065 -8.251 -9.460 1.00 80.75 72 ALA A N 1
ATOM 583 C CA . ALA A 1 72 ? 3.713 -8.786 -10.773 1.00 80.75 72 ALA A CA 1
ATOM 584 C C . ALA A 1 72 ? 4.008 -7.781 -11.901 1.00 80.75 72 ALA A C 1
ATOM 586 O O . ALA A 1 72 ? 4.564 -8.159 -12.925 1.00 80.75 72 ALA A O 1
ATOM 587 N N . ILE A 1 73 ? 3.721 -6.491 -11.685 1.00 75.62 73 ILE A N 1
ATOM 588 C CA . ILE A 1 73 ? 4.012 -5.438 -12.668 1.00 75.62 73 ILE A CA 1
ATOM 589 C C . ILE A 1 73 ? 5.520 -5.278 -12.871 1.00 75.62 73 ILE A C 1
ATOM 591 O O . ILE A 1 73 ? 5.960 -5.138 -14.006 1.00 75.62 73 ILE A O 1
ATOM 595 N N . TYR A 1 74 ? 6.315 -5.320 -11.801 1.00 69.06 74 TYR A N 1
ATOM 596 C CA . TYR A 1 74 ? 7.773 -5.235 -11.926 1.00 69.06 74 TYR A CA 1
ATOM 597 C C . TYR A 1 74 ? 8.390 -6.485 -12.558 1.00 69.06 74 TYR A C 1
ATOM 599 O O . TYR A 1 74 ? 9.350 -6.352 -13.308 1.00 69.06 74 TYR A O 1
ATOM 607 N N . ASN A 1 75 ? 7.832 -7.675 -12.321 1.00 69.31 75 ASN A N 1
ATOM 608 C CA . ASN A 1 75 ? 8.276 -8.903 -12.988 1.00 69.31 75 ASN A CA 1
ATOM 609 C C . ASN A 1 75 ? 8.044 -8.871 -14.507 1.00 69.31 75 ASN A C 1
ATOM 611 O O . ASN A 1 75 ? 8.811 -9.481 -15.250 1.00 69.31 75 ASN A O 1
ATOM 615 N N . ASP A 1 76 ? 7.022 -8.148 -14.967 1.00 66.75 76 ASP A N 1
ATOM 616 C CA . ASP A 1 76 ? 6.737 -7.966 -16.393 1.00 66.75 76 ASP A CA 1
ATOM 617 C C . ASP A 1 76 ? 7.597 -6.861 -17.044 1.00 66.75 76 ASP A C 1
ATOM 619 O O . ASP A 1 76 ? 7.622 -6.730 -18.272 1.00 66.75 76 ASP A O 1
ATOM 623 N N . VAL A 1 77 ? 8.325 -6.065 -16.251 1.00 63.75 77 VAL A N 1
ATOM 624 C CA . VAL A 1 77 ? 9.256 -5.043 -16.746 1.00 63.75 77 VAL A CA 1
ATOM 625 C C . VAL A 1 77 ? 10.670 -5.636 -16.783 1.00 63.75 77 VAL A C 1
ATOM 627 O O . VAL A 1 77 ? 11.147 -6.138 -15.767 1.00 63.75 77 VAL A O 1
ATOM 630 N N . PRO A 1 78 ? 11.394 -5.578 -17.918 1.00 56.75 78 PRO A N 1
ATOM 631 C CA . PRO A 1 78 ? 12.772 -6.052 -17.964 1.00 56.75 78 PRO A CA 1
ATOM 632 C C . PRO A 1 78 ? 13.624 -5.275 -16.954 1.00 56.75 78 PRO A C 1
ATOM 634 O O . PRO A 1 78 ? 13.810 -4.063 -17.079 1.00 56.75 78 PRO A O 1
ATOM 637 N N . VAL A 1 79 ? 14.137 -5.983 -15.944 1.00 55.94 79 VAL A N 1
ATOM 638 C CA . VAL A 1 79 ? 15.049 -5.421 -14.946 1.00 55.94 79 VAL A CA 1
ATOM 639 C C . VAL A 1 79 ? 16.292 -4.918 -15.673 1.00 55.94 79 VAL A C 1
ATOM 641 O O . VAL A 1 79 ? 16.968 -5.678 -16.368 1.00 55.94 79 VAL A O 1
ATOM 644 N N . TYR A 1 80 ? 16.603 -3.631 -15.518 1.00 53.44 80 TYR A N 1
ATOM 645 C CA . TYR A 1 80 ? 17.876 -3.094 -15.979 1.00 53.44 80 TYR A CA 1
ATOM 646 C C . TYR A 1 80 ? 19.004 -3.744 -15.169 1.00 53.44 80 TYR A C 1
ATOM 648 O O . TYR A 1 80 ? 19.189 -3.444 -13.990 1.00 53.44 80 TYR A O 1
ATOM 656 N N . VAL A 1 81 ? 19.757 -4.638 -15.806 1.00 54.03 81 VAL A N 1
ATOM 657 C CA . VAL A 1 81 ? 21.009 -5.171 -15.268 1.00 54.03 81 VAL A CA 1
ATOM 658 C C . VAL A 1 81 ? 22.121 -4.284 -15.813 1.00 54.03 81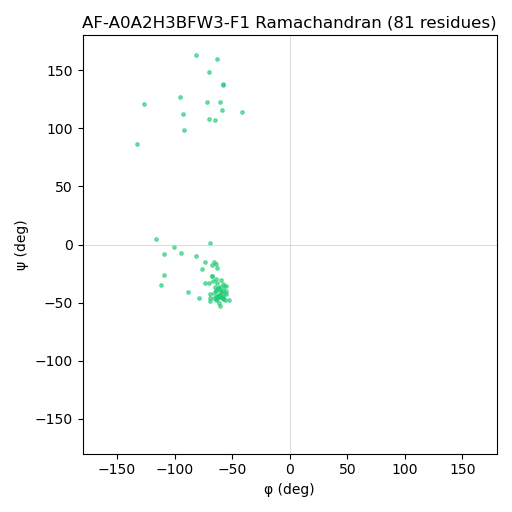 VAL A C 1
ATOM 660 O O . VAL A 1 81 ? 22.342 -4.244 -17.023 1.00 54.03 81 VAL A O 1
ATOM 663 N N . ALA A 1 82 ? 22.772 -3.519 -14.933 1.00 36.84 82 ALA A N 1
ATOM 664 C CA . ALA A 1 82 ? 23.953 -2.754 -15.319 1.00 36.84 82 ALA A CA 1
ATOM 665 C C . ALA A 1 82 ? 25.027 -3.718 -15.872 1.00 36.84 82 ALA A C 1
ATOM 667 O O . ALA A 1 82 ? 25.172 -4.808 -15.311 1.00 36.84 82 ALA A O 1
ATOM 668 N N . PRO A 1 83 ? 25.719 -3.356 -16.969 1.00 59.97 83 PRO A N 1
ATOM 669 C CA . PRO A 1 83 ? 26.735 -4.206 -17.588 1.00 59.97 83 PRO A CA 1
ATOM 670 C C . PRO A 1 83 ? 27.928 -4.492 -16.671 1.00 59.97 83 PRO A C 1
ATOM 672 O O . PRO A 1 83 ? 28.240 -3.638 -15.808 1.00 59.97 83 PRO A O 1
#

Foldseek 3Di:
DPCDLLCLQAPDPVDPVSVVLNVVLVVVVCVVPVVCVVLVVDPDDSVVSVVVQCPDPSCPVSSVVSSVVSVVVVVPPPDDDDD

Radius of gyration: 13.37 Å; Cα contacts (8 Å, |Δi|>4): 45; chains: 1; bounding box: 40×23×30 Å

Organism: NCBI:txid1076256

Solvent-accessible surface area (backbone atoms only — not comparable to full-atom values): 5113 Å² total; per-residue (Å²): 131,85,78,45,72,49,40,60,69,76,61,41,72,92,40,71,68,56,41,50,51,45,52,53,53,52,53,56,49,32,73,76,38,62,76,55,58,54,64,79,74,42,92,63,50,60,64,57,50,50,56,51,56,76,68,39,74,94,44,42,72,59,52,52,52,50,52,51,58,51,51,53,54,55,72,74,42,85,78,86,73,80,132

Mean predicted aligned error: 6.04 Å

pLDDT: mean 82.23, std 12.61, range [36.84, 94.19]

Sequence (83 aa):
MVEDEPHALLECRANDGLSRRRRHFIQDITAIIPEITDLWSSPCSLIEQLWFLLRVSNIEGLLAKFIHDILAIYNDVPVYVAP